Protein AF-0000000078099474 (afdb_homodimer)

Foldseek 3Di:
DPQQPFDKDKDKDADPVRPDIDMDIDTDHNDDPVCPVVVVVVRVVVRVVVVVVVCVVCCVPPVD/DPQLPFDKDKDKDADPVRPDIDMDIDGDHNDDPVCPVVVVVVRVVVRVVVVVVVCVVCCVPPVD

pLDDT: mean 80.24, std 18.62, range [32.78, 98.62]

Solvent-accessible surface area (backbone atoms only — not comparable to full-atom values): 7230 Å² total; per-residue (Å²): 129,78,75,69,66,67,47,71,49,74,40,79,44,68,43,95,80,62,46,32,39,34,37,39,37,34,53,31,58,86,61,60,78,84,53,48,62,61,48,51,51,38,44,49,52,17,41,51,49,20,47,55,47,44,50,61,51,41,54,68,72,51,66,123,130,78,74,71,66,67,46,72,47,75,39,79,44,69,42,96,80,61,46,33,38,33,39,38,37,33,54,31,59,89,62,61,78,84,52,46,64,60,46,51,51,39,43,52,52,16,41,50,50,20,47,55,46,45,51,60,51,42,53,68,71,53,65,126

Structure (mmCIF, N/CA/C/O backbone):
data_AF-0000000078099474-model_v1
#
loop_
_entity.id
_entity.type
_entity.pdbx_description
1 polymer 'Uncharacterized protein'
#
loop_
_atom_site.group_PDB
_atom_site.id
_atom_site.type_symbol
_atom_site.label_atom_id
_atom_site.label_alt_id
_atom_site.label_comp_id
_atom_site.label_asym_id
_atom_site.label_entity_id
_atom_site.label_seq_id
_atom_site.pdbx_PDB_ins_code
_atom_site.Cartn_x
_atom_site.Cartn_y
_atom_site.Cartn_z
_atom_site.occupancy
_atom_site.B_iso_or_equiv
_atom_site.auth_seq_id
_atom_site.auth_comp_id
_atom_site.auth_asym_id
_atom_site.auth_atom_id
_atom_site.pdbx_PDB_model_num
ATOM 1 N N . MET A 1 1 ? 14.164 29.609 13.133 1 34.56 1 MET A N 1
ATOM 2 C CA . MET A 1 1 ? 12.984 28.781 13.352 1 34.56 1 MET A CA 1
ATOM 3 C C . MET A 1 1 ? 13.016 27.547 12.461 1 34.56 1 MET A C 1
ATOM 5 O O . MET A 1 1 ? 13.297 27.641 11.266 1 34.56 1 MET A O 1
ATOM 9 N N . ALA A 1 2 ? 13.375 26.422 12.93 1 42.19 2 ALA A N 1
ATOM 10 C CA . ALA A 1 2 ? 13.727 25.203 12.203 1 42.19 2 ALA A CA 1
ATOM 11 C C . ALA A 1 2 ? 12.594 24.766 11.273 1 42.19 2 ALA A C 1
ATOM 13 O O . ALA A 1 2 ? 11.422 24.828 11.648 1 42.19 2 ALA A O 1
ATOM 14 N N . ALA A 1 3 ? 12.602 24.938 9.984 1 45.97 3 ALA A N 1
ATOM 15 C CA . ALA A 1 3 ? 11.578 24.562 9.008 1 45.97 3 ALA A CA 1
ATOM 16 C C . ALA A 1 3 ? 10.961 23.203 9.352 1 45.97 3 ALA A C 1
ATOM 18 O O . ALA A 1 3 ? 11.68 22.234 9.633 1 45.97 3 ALA A O 1
ATOM 19 N N . ALA A 1 4 ? 9.867 23.141 10.125 1 50 4 ALA A N 1
ATOM 20 C CA . ALA A 1 4 ? 9.188 21.938 10.609 1 50 4 ALA A CA 1
ATOM 21 C C . ALA A 1 4 ? 9.258 20.812 9.586 1 50 4 ALA A C 1
ATOM 23 O O . ALA A 1 4 ? 8.883 21 8.422 1 50 4 ALA A O 1
ATOM 24 N N . ALA A 1 5 ? 10.328 20.078 9.609 1 51.84 5 ALA A N 1
ATOM 25 C CA . ALA A 1 5 ? 10.727 19 8.719 1 51.84 5 ALA A CA 1
ATOM 26 C C . ALA A 1 5 ? 9.547 18.078 8.398 1 51.84 5 ALA A C 1
ATOM 28 O O . ALA A 1 5 ? 8.664 17.891 9.234 1 51.84 5 ALA A O 1
ATOM 29 N N . LYS A 1 6 ? 9.16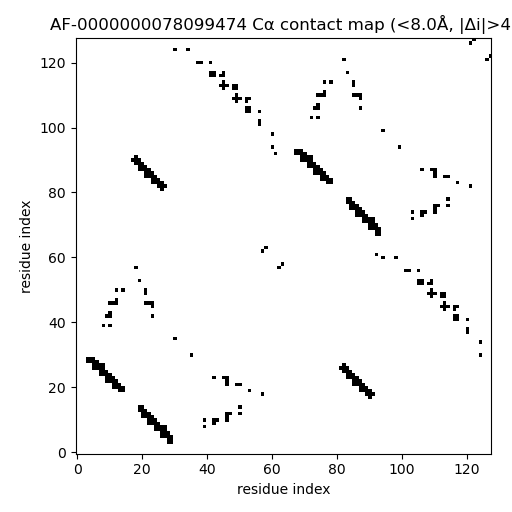4 18.094 7.129 1 61.06 6 LYS A N 1
ATOM 30 C CA . LYS A 1 6 ? 8.148 17.188 6.621 1 61.06 6 LYS A CA 1
ATOM 31 C C . LYS A 1 6 ? 8.383 15.766 7.125 1 61.06 6 LYS A C 1
ATOM 33 O O . LYS A 1 6 ? 9.484 15.227 6.988 1 61.06 6 LYS A O 1
ATOM 38 N N . GLN A 1 7 ? 7.633 15.398 8.188 1 70.75 7 GLN A N 1
ATOM 39 C CA . GLN A 1 7 ? 7.742 14.023 8.672 1 70.75 7 GLN A CA 1
ATOM 40 C C . GLN A 1 7 ? 6.934 13.07 7.801 1 70.75 7 GLN A C 1
ATOM 42 O O . GLN A 1 7 ? 5.824 13.398 7.371 1 70.75 7 GLN A O 1
ATOM 47 N N . VAL A 1 8 ? 7.656 12.062 7.27 1 78.44 8 VAL A N 1
ATOM 48 C CA . VAL A 1 8 ? 7.004 11.008 6.5 1 78.44 8 VAL A CA 1
ATOM 49 C C . VAL A 1 8 ? 6.641 9.852 7.426 1 78.44 8 VAL A C 1
ATOM 51 O O . VAL A 1 8 ? 7.473 9.391 8.211 1 78.44 8 VAL A O 1
ATOM 54 N N . GLN A 1 9 ? 5.309 9.609 7.559 1 87.06 9 GLN A N 1
ATOM 55 C CA . GLN A 1 9 ? 4.848 8.422 8.258 1 87.06 9 GLN A CA 1
ATOM 56 C C . GLN A 1 9 ? 4.648 7.258 7.293 1 87.06 9 GLN A C 1
ATOM 58 O O . GLN A 1 9 ? 4.168 7.449 6.172 1 87.06 9 GLN A O 1
ATOM 63 N N . GLN A 1 10 ? 5.125 6.074 7.738 1 92.69 10 GLN A N 1
ATOM 64 C CA . GLN A 1 10 ? 5.031 4.891 6.895 1 92.69 10 GLN A CA 1
ATOM 65 C C . GLN A 1 10 ? 4.344 3.742 7.625 1 92.69 10 GLN A C 1
ATOM 67 O O . GLN A 1 10 ? 4.52 3.576 8.836 1 92.69 10 GLN A O 1
ATOM 72 N N . GLN A 1 11 ? 3.574 2.992 6.898 1 96.44 11 GLN A N 1
ATOM 73 C CA . GLN A 1 11 ? 2.975 1.742 7.352 1 96.44 11 GLN A CA 1
ATOM 74 C C . GLN A 1 11 ? 3.277 0.604 6.379 1 96.44 11 GLN A C 1
ATOM 76 O O . GLN A 1 11 ? 3.125 0.758 5.168 1 96.44 11 GLN A O 1
ATOM 81 N N . LEU A 1 12 ? 3.754 -0.466 6.996 1 96.88 12 LEU A N 1
ATOM 82 C CA . LEU A 1 12 ? 4.094 -1.65 6.215 1 96.88 12 LEU A CA 1
ATOM 83 C C . LEU A 1 12 ? 3.275 -2.854 6.672 1 96.88 12 LEU A C 1
ATOM 85 O O . LEU A 1 12 ? 3.066 -3.049 7.871 1 96.88 12 LEU A O 1
ATOM 89 N N . LEU A 1 13 ? 2.768 -3.559 5.66 1 97.5 13 LEU A N 1
ATOM 90 C CA . LEU A 1 13 ? 2.096 -4.828 5.926 1 97.5 13 LEU A CA 1
ATOM 91 C C . LEU A 1 13 ? 2.646 -5.93 5.027 1 97.5 13 LEU A C 1
ATOM 93 O O . LEU A 1 13 ? 2.688 -5.781 3.805 1 97.5 13 LEU A O 1
ATOM 97 N N . GLU A 1 14 ? 3.041 -6.984 5.703 1 94.69 14 GLU A N 1
ATOM 98 C CA . GLU A 1 14 ? 3.553 -8.148 4.984 1 94.69 14 GLU A CA 1
ATOM 99 C C . GLU A 1 14 ? 2.637 -9.352 5.164 1 94.69 14 GLU A C 1
ATOM 101 O O . GLU A 1 14 ? 2.133 -9.602 6.262 1 94.69 14 GLU A O 1
ATOM 106 N N . ASP A 1 15 ? 2.471 -10.008 4.055 1 93.56 15 ASP A N 1
ATOM 107 C CA . ASP A 1 15 ? 1.701 -11.25 4.109 1 93.56 15 ASP A CA 1
ATOM 108 C C . ASP A 1 15 ? 2.404 -12.297 4.969 1 93.56 15 ASP A C 1
ATOM 110 O O . ASP A 1 15 ? 3.633 -12.406 4.938 1 93.56 15 ASP A O 1
ATOM 114 N N . GLU A 1 16 ? 1.604 -13.078 5.723 1 90.44 16 GLU A N 1
ATOM 115 C CA . GLU A 1 16 ? 2.152 -14.094 6.613 1 90.44 16 GLU A CA 1
ATOM 116 C C . GLU A 1 16 ? 2.973 -15.125 5.844 1 90.44 16 GLU A C 1
ATOM 118 O O . GLU A 1 16 ? 3.92 -15.703 6.379 1 90.44 16 GLU A O 1
ATOM 123 N N . ASN A 1 17 ? 2.686 -15.344 4.594 1 86.25 17 ASN A N 1
ATOM 124 C CA . ASN A 1 17 ? 3.387 -16.328 3.781 1 86.25 17 ASN A CA 1
ATOM 125 C C . ASN A 1 17 ? 4.367 -15.672 2.816 1 86.25 17 ASN A C 1
ATOM 127 O O . ASN A 1 17 ? 4.824 -16.312 1.862 1 86.25 17 ASN A O 1
ATOM 131 N N . ASP A 1 18 ? 4.473 -14.453 3.002 1 87.06 18 ASP A N 1
ATOM 132 C CA . ASP A 1 18 ? 5.453 -13.688 2.236 1 87.06 18 ASP A CA 1
ATOM 133 C C . ASP A 1 18 ? 5.082 -13.648 0.755 1 87.06 18 ASP A C 1
ATOM 135 O O . ASP A 1 18 ? 5.961 -13.672 -0.111 1 87.06 18 ASP A O 1
ATOM 139 N N . ARG A 1 19 ? 3.906 -13.68 0.488 1 88.19 19 ARG A N 1
ATOM 140 C CA . ARG A 1 19 ? 3.455 -13.648 -0.9 1 88.19 19 ARG A CA 1
ATOM 141 C C . ARG A 1 19 ? 3.369 -12.219 -1.415 1 88.19 19 ARG A C 1
ATOM 143 O O . ARG A 1 19 ? 3.41 -11.984 -2.625 1 88.19 19 ARG A O 1
ATOM 150 N N . PHE A 1 20 ? 3.137 -11.367 -0.501 1 91.94 20 PHE A N 1
ATOM 151 C CA . PHE A 1 20 ? 3.051 -9.977 -0.926 1 91.94 20 PHE A CA 1
ATOM 152 C C . PHE A 1 20 ? 3.424 -9.039 0.216 1 91.94 20 PHE A C 1
ATOM 154 O O . PHE A 1 20 ? 3.514 -9.461 1.37 1 91.94 20 PHE A O 1
ATOM 161 N N . PHE A 1 21 ? 3.688 -7.746 -0.131 1 95.06 21 PHE A N 1
ATOM 162 C CA . PHE A 1 21 ? 4.004 -6.645 0.77 1 95.06 21 PHE A CA 1
ATOM 163 C C . PHE A 1 21 ? 3.287 -5.371 0.339 1 95.06 21 PHE A C 1
ATOM 165 O O . PHE A 1 21 ? 3.217 -5.066 -0.853 1 95.06 21 PHE A O 1
ATOM 172 N N . VAL A 1 22 ? 2.697 -4.664 1.343 1 97.94 22 VAL A N 1
ATOM 173 C CA . VAL A 1 22 ? 2.045 -3.381 1.114 1 97.94 22 VAL A CA 1
ATOM 174 C C . VAL A 1 22 ? 2.742 -2.295 1.933 1 97.94 22 VAL A C 1
ATOM 176 O O . VAL A 1 22 ? 3 -2.479 3.125 1 97.94 22 VAL A O 1
ATOM 179 N N . ALA A 1 23 ? 3.076 -1.182 1.282 1 97.81 23 ALA A N 1
ATOM 180 C CA . ALA A 1 23 ? 3.654 -0.03 1.97 1 97.81 23 ALA A CA 1
ATOM 181 C C . ALA A 1 23 ? 2.873 1.243 1.658 1 97.81 23 ALA A C 1
ATOM 183 O O . ALA A 1 23 ? 2.537 1.505 0.5 1 97.81 23 ALA A O 1
ATOM 184 N N . VAL A 1 24 ? 2.6 1.994 2.668 1 97 24 VAL A N 1
ATOM 185 C CA . VAL A 1 24 ? 1.951 3.295 2.545 1 97 24 VAL A CA 1
ATOM 186 C C . VAL A 1 24 ? 2.818 4.367 3.201 1 97 24 VAL A C 1
ATOM 188 O O . VAL A 1 24 ? 3.312 4.18 4.316 1 97 24 VAL A O 1
ATOM 191 N N . HIS A 1 25 ? 2.949 5.453 2.484 1 93.06 25 HIS A N 1
ATOM 192 C CA . HIS A 1 25 ? 3.686 6.605 2.99 1 93.06 25 HIS A CA 1
ATOM 193 C C . HIS A 1 25 ? 2.834 7.871 2.939 1 93.06 25 HIS A C 1
ATOM 195 O O . HIS A 1 25 ? 2.178 8.141 1.932 1 93.06 25 HIS A O 1
ATOM 201 N N . VAL A 1 26 ? 2.852 8.547 4.023 1 89.94 26 VAL A N 1
ATOM 202 C CA . VAL A 1 26 ? 2.143 9.82 4.059 1 89.94 26 VAL A CA 1
ATOM 203 C C . VAL A 1 26 ? 3.096 10.93 4.5 1 89.94 26 VAL A C 1
ATOM 205 O O . VAL A 1 26 ? 3.795 10.789 5.508 1 89.94 26 VAL A O 1
ATOM 208 N N . GLY A 1 27 ? 3.201 12.039 3.584 1 79.56 27 GLY A N 1
ATOM 209 C CA . GLY A 1 27 ? 3.961 13.219 3.965 1 79.56 27 GLY A CA 1
ATOM 210 C C . GLY A 1 27 ? 3.201 14.141 4.902 1 79.56 27 GLY A C 1
ATOM 211 O O . GLY A 1 27 ? 2.037 14.461 4.656 1 79.56 27 GLY A O 1
ATOM 212 N N . ALA A 1 28 ? 3.658 14.195 6.129 1 65.19 28 ALA A N 1
ATOM 213 C CA . ALA A 1 28 ? 3.002 15.117 7.051 1 65.19 28 ALA A CA 1
ATOM 214 C C . ALA A 1 28 ? 3.611 16.516 6.961 1 65.19 28 ALA A C 1
ATOM 216 O O . ALA A 1 28 ? 4.836 16.656 6.945 1 65.19 28 ALA A O 1
ATOM 217 N N . GLY A 1 29 ? 2.863 17.344 6.25 1 61.56 29 GLY A N 1
ATOM 218 C CA . GLY A 1 29 ? 3.336 18.703 6.473 1 61.56 29 GLY A CA 1
ATOM 219 C C . GLY A 1 29 ? 3.518 19.031 7.941 1 61.56 29 GLY A C 1
ATOM 220 O O . GLY A 1 29 ? 3.658 18.141 8.773 1 61.56 29 GLY A O 1
ATOM 221 N N . TYR A 1 30 ? 3.385 20.438 8.305 1 55.69 30 TYR A N 1
ATOM 222 C CA . TYR A 1 30 ? 3.441 20.906 9.688 1 55.69 30 TYR A CA 1
ATOM 223 C C . TYR A 1 30 ? 2.338 20.281 10.523 1 55.69 30 TYR A C 1
ATOM 225 O O . TYR A 1 30 ? 1.308 20.906 10.781 1 55.69 30 TYR A O 1
ATOM 233 N N . HIS A 1 31 ? 2.135 18.969 10.172 1 56.16 31 HIS A N 1
ATOM 234 C CA . HIS A 1 31 ? 0.97 18.422 10.844 1 56.16 31 HIS A CA 1
ATOM 235 C C . HIS A 1 31 ? 1.166 18.406 12.359 1 56.16 31 HIS A C 1
ATOM 237 O O . HIS A 1 31 ? 2.295 18.266 12.836 1 56.16 31 HIS A O 1
ATOM 243 N N . ALA A 1 32 ? 0.175 18.953 13.055 1 58.31 32 ALA A N 1
ATOM 244 C CA . ALA A 1 32 ? 0.096 18.922 14.516 1 58.31 32 ALA A CA 1
ATOM 245 C C . ALA A 1 32 ? 0.142 17.5 15.047 1 58.31 32 ALA A C 1
ATOM 247 O O . ALA A 1 32 ? -0.279 16.562 14.359 1 58.31 32 ALA A O 1
ATOM 248 N N . PRO A 1 33 ? 0.831 17.25 16.047 1 63.22 33 PRO A N 1
ATOM 249 C CA . PRO A 1 33 ? 0.926 15.977 16.766 1 63.22 33 PRO A CA 1
ATOM 250 C C . PRO A 1 33 ? -0.438 15.336 17 1 63.22 33 PRO A C 1
ATOM 252 O O . PRO A 1 33 ? -0.542 14.109 17.094 1 63.22 33 PRO A O 1
ATOM 255 N N . SER A 1 34 ? -1.601 16.125 17.109 1 63.88 34 SER A N 1
ATOM 256 C CA . SER A 1 34 ? -2.91 15.617 17.5 1 63.88 34 SER A CA 1
ATOM 257 C C . SER A 1 34 ? -3.52 14.734 16.422 1 63.88 34 SER A C 1
ATOM 259 O O . SER A 1 34 ? -4.316 13.836 16.719 1 63.88 34 SER A O 1
ATOM 261 N N . ASN A 1 35 ? -3.041 14.828 15.125 1 74.38 35 ASN A N 1
ATOM 262 C CA . ASN A 1 35 ? -3.66 14.062 14.055 1 74.38 35 ASN A CA 1
ATOM 263 C C . ASN A 1 35 ? -2.814 12.844 13.672 1 74.38 35 ASN A C 1
ATOM 265 O O . ASN A 1 35 ? -3.193 12.078 12.789 1 74.38 35 ASN A O 1
ATOM 269 N N . GLU A 1 36 ? -1.897 12.719 14.461 1 80.94 36 GLU A N 1
ATOM 270 C CA . GLU A 1 36 ? -0.967 11.641 14.125 1 80.94 36 GLU A CA 1
ATOM 271 C C . GLU A 1 36 ? -1.606 10.273 14.352 1 80.94 36 GLU A C 1
ATOM 273 O O . GLU A 1 36 ? -1.454 9.375 13.523 1 80.94 36 GLU A O 1
ATOM 278 N N . LYS A 1 37 ? -2.357 10.195 15.461 1 83.62 37 LYS A N 1
ATOM 279 C CA . LYS A 1 37 ? -2.986 8.914 15.773 1 83.62 37 LYS A CA 1
ATOM 280 C C . LYS A 1 37 ? -4.031 8.547 14.727 1 83.62 37 LYS A C 1
ATOM 282 O O . LYS A 1 37 ? -4.098 7.395 14.289 1 83.62 37 LYS A O 1
ATOM 287 N N . ALA A 1 38 ? -4.84 9.531 14.375 1 85.88 38 ALA A N 1
ATOM 288 C CA . ALA A 1 38 ? -5.852 9.289 13.352 1 85.88 38 ALA A CA 1
ATOM 289 C C . ALA A 1 38 ? -5.211 8.906 12.023 1 85.88 38 ALA A C 1
ATOM 291 O O . ALA A 1 38 ? -5.715 8.031 11.312 1 85.88 38 ALA A O 1
ATOM 292 N N . LEU A 1 39 ? -4.168 9.484 11.727 1 87.12 39 LEU A N 1
ATOM 293 C CA . LEU A 1 39 ? -3.457 9.195 10.484 1 87.12 39 LEU A CA 1
ATOM 294 C C . LEU A 1 39 ? -2.879 7.781 10.508 1 87.12 39 LEU A C 1
ATOM 296 O O . LEU A 1 39 ? -3.002 7.039 9.523 1 87.12 39 LEU A O 1
ATOM 300 N N . ARG A 1 40 ? -2.305 7.422 11.586 1 90 40 ARG A N 1
ATOM 301 C CA . ARG A 1 40 ? -1.738 6.082 11.734 1 90 40 ARG A CA 1
ATOM 302 C C . ARG A 1 40 ? -2.814 5.012 11.57 1 90 40 ARG A C 1
ATOM 304 O O . ARG A 1 40 ? -2.584 3.984 10.938 1 90 40 ARG A O 1
ATOM 311 N N . SER A 1 41 ? -3.895 5.246 12.109 1 93.62 41 SER A N 1
ATOM 312 C CA . SER A 1 41 ? -5.012 4.32 12 1 93.62 41 SER A CA 1
ATOM 313 C C . SER A 1 41 ? -5.484 4.195 10.555 1 93.62 41 SER A C 1
ATOM 315 O O . SER A 1 41 ? -5.777 3.092 10.086 1 93.62 41 SER A O 1
ATOM 317 N N . ALA A 1 42 ? -5.543 5.324 9.938 1 94.5 42 ALA A N 1
ATOM 318 C CA . ALA A 1 42 ? -5.965 5.316 8.539 1 94.5 42 ALA A CA 1
ATOM 319 C C . ALA A 1 42 ? -4.965 4.566 7.672 1 94.5 42 ALA A C 1
ATOM 321 O O . ALA A 1 42 ? -5.355 3.822 6.766 1 94.5 42 ALA A O 1
ATOM 322 N N . MET A 1 43 ? -3.691 4.746 7.93 1 95.75 43 MET A N 1
ATOM 323 C CA . MET A 1 43 ? -2.656 4.062 7.16 1 95.75 43 MET A CA 1
ATOM 324 C C . MET A 1 43 ? -2.732 2.553 7.371 1 95.75 43 MET A C 1
ATOM 326 O O . MET A 1 43 ? -2.572 1.779 6.426 1 95.75 43 MET A O 1
ATOM 330 N N . LYS A 1 44 ? -2.98 2.133 8.57 1 97.5 44 LYS A N 1
ATOM 331 C CA . LYS A 1 44 ? -3.152 0.712 8.859 1 97.5 44 LYS A CA 1
ATOM 332 C C . LYS A 1 44 ? -4.355 0.142 8.117 1 97.5 44 LYS A C 1
ATOM 334 O O . LYS A 1 44 ? -4.27 -0.931 7.512 1 97.5 44 LYS A O 1
ATOM 339 N N . ARG A 1 45 ? -5.477 0.857 8.18 1 98.19 45 ARG A N 1
ATOM 340 C CA . ARG A 1 45 ? -6.672 0.429 7.457 1 98.19 45 ARG A CA 1
ATOM 341 C C . ARG A 1 45 ? -6.41 0.365 5.957 1 98.19 45 ARG A C 1
ATOM 343 O O . ARG A 1 45 ? -6.914 -0.524 5.27 1 98.19 45 ARG A O 1
ATOM 350 N N . ALA A 1 46 ? -5.691 1.316 5.457 1 98.44 46 ALA A N 1
ATOM 351 C CA . ALA A 1 46 ? -5.34 1.335 4.039 1 98.44 46 ALA A CA 1
ATOM 352 C C . ALA A 1 46 ? -4.547 0.088 3.654 1 98.44 46 ALA A C 1
ATOM 354 O O . ALA A 1 46 ? -4.852 -0.563 2.652 1 98.44 46 ALA A O 1
ATOM 355 N N . CYS A 1 47 ? -3.574 -0.235 4.445 1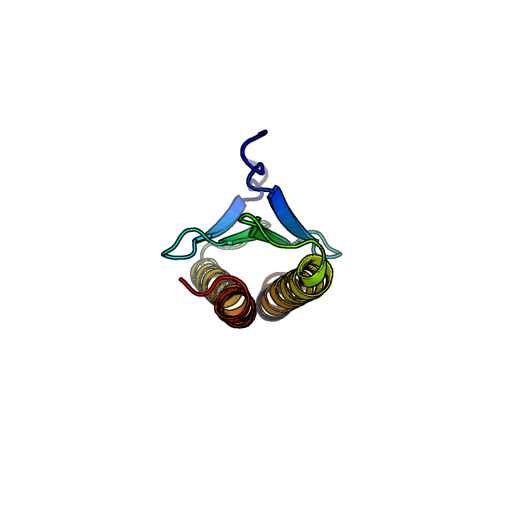 98.62 47 CYS A N 1
ATOM 356 C CA . CYS A 1 47 ? -2.795 -1.438 4.18 1 98.62 47 CYS A CA 1
ATOM 357 C C . CYS A 1 47 ? -3.672 -2.682 4.242 1 98.62 47 CYS A C 1
ATOM 359 O O . CYS A 1 47 ? -3.547 -3.58 3.408 1 98.62 47 CYS A O 1
ATOM 361 N N . LEU A 1 48 ? -4.527 -2.74 5.188 1 98.44 48 LEU A N 1
ATOM 362 C CA . LEU A 1 48 ? -5.398 -3.896 5.363 1 98.44 48 LEU A CA 1
ATOM 363 C C . LEU A 1 48 ? -6.348 -4.043 4.18 1 98.44 48 LEU A C 1
ATOM 365 O O . LEU A 1 48 ? -6.621 -5.16 3.732 1 98.44 48 LEU A O 1
ATOM 369 N N . ALA A 1 49 ? -6.828 -2.967 3.688 1 98.56 49 ALA A N 1
ATOM 370 C CA . ALA A 1 49 ? -7.711 -2.998 2.523 1 98.56 49 ALA A CA 1
ATOM 371 C C . ALA A 1 49 ? -6.977 -3.525 1.294 1 98.56 49 ALA A C 1
ATOM 373 O O . ALA A 1 49 ? -7.508 -4.355 0.555 1 98.56 49 ALA A O 1
ATOM 374 N N . ALA A 1 50 ? -5.828 -3.035 1.076 1 98.5 50 ALA A N 1
ATOM 375 C CA . ALA A 1 50 ? -5.023 -3.527 -0.039 1 98.5 50 ALA A CA 1
ATOM 376 C C . ALA A 1 50 ? -4.742 -5.02 0.105 1 98.5 50 ALA A C 1
ATOM 378 O O . ALA A 1 50 ? -4.898 -5.781 -0.852 1 98.5 50 ALA A O 1
ATOM 379 N N . ALA A 1 51 ? -4.398 -5.449 1.284 1 97.44 51 ALA A N 1
ATOM 380 C CA . ALA A 1 51 ? -4.074 -6.848 1.553 1 97.44 51 ALA A CA 1
ATOM 381 C C . ALA A 1 51 ? -5.273 -7.75 1.273 1 97.44 51 ALA A C 1
ATOM 383 O O . ALA A 1 51 ? -5.113 -8.867 0.767 1 97.44 51 ALA A O 1
ATOM 384 N N . SER A 1 52 ? -6.41 -7.316 1.647 1 97 52 SER A N 1
ATOM 385 C CA . SER A 1 52 ? -7.621 -8.102 1.442 1 97 52 SER A CA 1
ATOM 386 C C . SER A 1 52 ? -7.836 -8.414 -0.036 1 97 52 SER A C 1
ATOM 388 O O . SER A 1 52 ? -8.273 -9.508 -0.389 1 97 52 SER A O 1
ATOM 390 N N . ILE A 1 53 ? -7.57 -7.535 -0.921 1 96.19 53 ILE A N 1
ATOM 391 C CA . ILE A 1 53 ? -7.723 -7.719 -2.361 1 96.19 53 ILE A CA 1
ATOM 392 C C . ILE A 1 53 ? -6.676 -8.711 -2.867 1 96.19 53 ILE A C 1
ATOM 394 O O . ILE A 1 53 ? -6.984 -9.609 -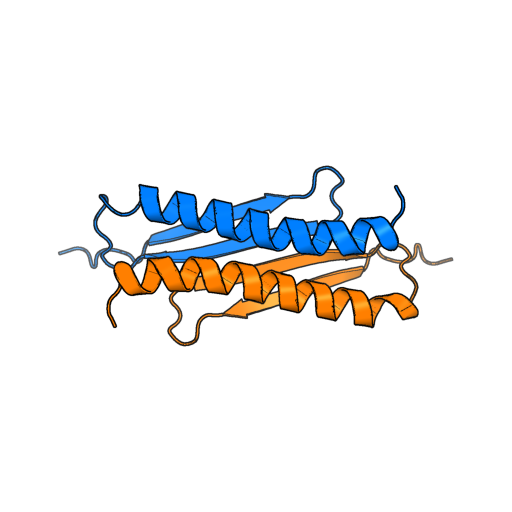3.652 1 96.19 53 ILE A O 1
ATOM 398 N N . LEU A 1 54 ? -5.445 -8.586 -2.406 1 93.75 54 LEU A N 1
ATOM 399 C CA . LEU A 1 54 ? -4.359 -9.461 -2.846 1 93.75 54 LEU A CA 1
ATOM 400 C C . LEU A 1 54 ? -4.582 -10.891 -2.359 1 93.75 54 LEU A C 1
ATOM 402 O O . LEU A 1 54 ? -4.238 -11.852 -3.055 1 93.75 54 LEU A O 1
ATOM 406 N N . ARG A 1 55 ? -5.172 -11.039 -1.158 1 93.06 55 ARG A N 1
ATOM 407 C CA . ARG A 1 55 ? -5.449 -12.359 -0.613 1 93.06 55 ARG A CA 1
ATOM 408 C C . ARG A 1 55 ? -6.488 -13.094 -1.455 1 93.06 55 ARG A C 1
ATOM 410 O O . ARG A 1 55 ? -6.449 -14.32 -1.573 1 93.06 55 ARG A O 1
ATOM 417 N N . GLN A 1 56 ? -7.324 -12.375 -2.031 1 90.56 56 GLN A N 1
ATOM 418 C CA . GLN A 1 56 ? -8.328 -12.977 -2.9 1 90.56 56 GLN A CA 1
ATOM 419 C C . GLN A 1 56 ? -7.695 -13.57 -4.156 1 90.56 56 GLN A C 1
ATOM 421 O O . GLN A 1 56 ? -8.094 -14.641 -4.609 1 90.56 56 GLN A O 1
ATOM 426 N N . VAL A 1 57 ? -6.746 -12.898 -4.695 1 84.94 57 VAL A N 1
ATOM 427 C CA . VAL A 1 57 ? -6.129 -13.352 -5.938 1 84.94 57 VAL A CA 1
ATOM 428 C C . VAL A 1 57 ? -5.023 -14.367 -5.625 1 84.94 57 VAL A C 1
ATOM 430 O O . VAL A 1 57 ? -4.805 -15.305 -6.391 1 84.94 57 VA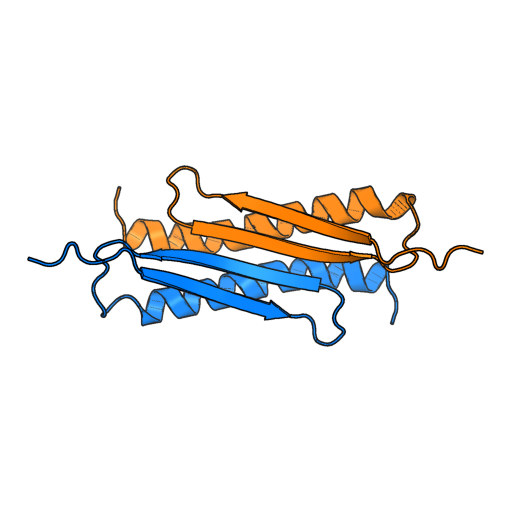L A O 1
ATOM 433 N N . SER A 1 58 ? -4.266 -14.109 -4.629 1 74.31 58 SER A N 1
ATOM 434 C CA . SER A 1 58 ? -3.189 -15.016 -4.242 1 74.31 58 SER A CA 1
ATOM 435 C C . SER A 1 58 ? -3.73 -16.406 -3.904 1 74.31 58 SER A C 1
ATOM 437 O O . SER A 1 58 ? -3.086 -17.406 -4.191 1 74.31 58 SER A O 1
ATOM 439 N N . LEU A 1 59 ? -4.746 -16.516 -3.213 1 66.19 59 LEU A N 1
ATOM 440 C CA . LEU A 1 59 ? -5.367 -17.797 -2.869 1 66.19 59 LEU A CA 1
ATOM 441 C C . LEU A 1 59 ? -5.727 -18.578 -4.125 1 66.19 59 LEU A C 1
ATOM 443 O O . LEU A 1 59 ? -5.629 -19.812 -4.145 1 66.19 59 LEU A O 1
ATOM 447 N N . ASP A 1 60 ? -6.059 -17.922 -5.062 1 62.22 60 ASP A N 1
ATOM 448 C CA . ASP A 1 60 ? -6.426 -18.594 -6.309 1 62.22 60 ASP A CA 1
ATOM 449 C C . ASP A 1 60 ? -5.184 -19.016 -7.09 1 62.22 60 ASP A C 1
ATOM 451 O O . ASP A 1 60 ? -5.184 -20.062 -7.746 1 62.22 60 ASP A O 1
ATOM 455 N N . GLN A 1 61 ? -4.297 -18.25 -7.082 1 58 61 GLN A N 1
ATOM 456 C CA . GLN A 1 61 ? -3.18 -18.484 -7.988 1 58 61 GLN A CA 1
ATOM 457 C C . GLN A 1 61 ? -2.068 -19.266 -7.301 1 58 61 GLN A C 1
ATOM 459 O O . GLN A 1 61 ? -1.331 -20.016 -7.949 1 58 61 GLN A O 1
ATOM 464 N N . PHE A 1 62 ? -1.875 -18.938 -6.047 1 52.75 62 PHE A N 1
ATOM 465 C CA . PHE A 1 62 ? -0.849 -19.719 -5.355 1 52.75 62 PHE A CA 1
ATOM 466 C C . PHE A 1 62 ? -1.448 -20.484 -4.184 1 52.75 62 PHE A C 1
ATOM 468 O O . PHE A 1 62 ? -1.488 -19.984 -3.059 1 52.75 62 PHE A O 1
ATOM 475 N N . PRO A 1 63 ? -2.248 -21.578 -4.664 1 48.28 63 PRO A N 1
ATOM 476 C CA . PRO A 1 63 ? -2.674 -22.438 -3.545 1 48.28 63 PRO A CA 1
ATOM 477 C C . PRO A 1 63 ? -1.515 -22.844 -2.641 1 48.28 63 PRO A C 1
ATOM 479 O O . PRO A 1 63 ? -0.433 -23.172 -3.133 1 48.28 63 PRO A O 1
ATOM 482 N N . PHE A 1 64 ? -1.379 -22.281 -1.493 1 36.97 64 PHE A N 1
ATOM 483 C CA . PHE A 1 64 ? -0.408 -22.844 -0.559 1 36.97 64 PHE A CA 1
ATOM 484 C C . PHE A 1 64 ? -0.551 -24.359 -0.469 1 36.97 64 PHE A C 1
ATOM 486 O O . PHE A 1 64 ? -1.642 -24.891 -0.673 1 36.97 64 PHE A O 1
ATOM 493 N N . MET B 1 1 ? 18.797 -25.953 -15.758 1 32.78 1 MET B N 1
ATOM 494 C CA . MET B 1 1 ? 17.438 -25.453 -15.766 1 32.78 1 MET B CA 1
ATOM 495 C C . MET B 1 1 ? 17.297 -24.25 -14.836 1 32.78 1 MET B C 1
ATOM 497 O O . MET B 1 1 ? 17.703 -24.312 -13.672 1 32.78 1 MET B O 1
ATOM 501 N N . ALA B 1 2 ? 17.375 -23.078 -15.281 1 41.03 2 ALA B N 1
ATOM 502 C CA . ALA B 1 2 ? 17.547 -21.812 -14.555 1 41.03 2 ALA B CA 1
ATOM 503 C C . ALA B 1 2 ? 16.453 -21.625 -13.516 1 41.03 2 ALA B C 1
ATOM 505 O O . ALA B 1 2 ? 15.281 -21.922 -13.789 1 41.03 2 ALA B O 1
ATOM 506 N N . ALA B 1 3 ? 16.641 -21.844 -12.242 1 44.84 3 ALA B N 1
ATOM 507 C CA . ALA B 1 3 ? 15.672 -21.719 -11.148 1 44.84 3 ALA B CA 1
ATOM 508 C C . ALA B 1 3 ? 14.719 -20.562 -11.406 1 44.84 3 ALA B C 1
ATOM 510 O O . ALA B 1 3 ? 15.148 -19.453 -11.773 1 44.84 3 ALA B O 1
ATOM 511 N N . ALA B 1 4 ? 13.539 -20.734 -12.031 1 49.47 4 ALA B N 1
ATOM 512 C CA . ALA B 1 4 ? 12.539 -19.75 -12.414 1 49.47 4 ALA B CA 1
ATOM 513 C C . ALA B 1 4 ? 12.477 -18.609 -11.391 1 49.47 4 ALA B C 1
ATOM 515 O O . ALA B 1 4 ? 12.305 -18.859 -10.195 1 49.47 4 ALA B O 1
ATOM 516 N N . ALA B 1 5 ? 13.344 -17.641 -11.547 1 51.78 5 ALA B N 1
ATOM 517 C CA . ALA B 1 5 ? 13.602 -16.484 -10.695 1 51.78 5 ALA B CA 1
ATOM 518 C C . ALA B 1 5 ? 12.297 -15.852 -10.227 1 51.78 5 ALA B C 1
ATOM 520 O O . ALA B 1 5 ? 11.305 -15.852 -10.953 1 51.78 5 ALA B O 1
ATOM 521 N N . LYS B 1 6 ? 12.062 -15.969 -8.922 1 60.97 6 LYS B N 1
ATOM 522 C CA . LYS B 1 6 ? 10.938 -15.297 -8.281 1 60.97 6 LYS B CA 1
ATOM 523 C C . LYS B 1 6 ? 10.805 -13.859 -8.781 1 60.97 6 LYS B C 1
ATOM 525 O O . LYS B 1 6 ? 11.773 -13.094 -8.75 1 60.97 6 LYS B O 1
ATOM 530 N N . GLN B 1 7 ? 9.883 -13.688 -9.789 1 70.69 7 GLN B N 1
ATOM 531 C CA . GLN B 1 7 ? 9.648 -12.32 -10.258 1 70.69 7 GLN B CA 1
ATOM 532 C C . GLN B 1 7 ? 8.75 -11.555 -9.289 1 70.69 7 GLN B C 1
ATOM 534 O O . GLN B 1 7 ? 7.781 -12.109 -8.766 1 70.69 7 GLN B O 1
ATOM 539 N N . VAL B 1 8 ? 9.312 -10.422 -8.805 1 78.06 8 VAL B N 1
ATOM 540 C CA . VAL B 1 8 ? 8.531 -9.523 -7.961 1 78.06 8 VAL B CA 1
ATOM 541 C C . VAL B 1 8 ? 7.824 -8.484 -8.828 1 78.06 8 VAL B C 1
ATOM 543 O O . VAL B 1 8 ? 8.445 -7.863 -9.695 1 78.06 8 VAL B O 1
ATOM 546 N N . GLN B 1 9 ? 6.465 -8.547 -8.836 1 87.19 9 GLN B N 1
ATOM 547 C CA . GLN B 1 9 ? 5.68 -7.492 -9.477 1 87.19 9 GLN B CA 1
ATOM 548 C C . GLN B 1 9 ? 5.324 -6.391 -8.477 1 87.19 9 GLN B C 1
ATOM 550 O O . GLN B 1 9 ? 5.023 -6.672 -7.316 1 87.19 9 GLN B O 1
ATOM 555 N N . GLN B 1 10 ? 5.477 -5.141 -8.969 1 92.75 10 GLN B N 1
ATOM 556 C CA . GLN B 1 10 ? 5.219 -3.996 -8.102 1 92.75 10 GLN B CA 1
ATOM 557 C C . GLN B 1 10 ? 4.223 -3.033 -8.75 1 92.75 10 GLN B C 1
ATOM 559 O O . GLN B 1 10 ? 4.238 -2.842 -9.969 1 92.75 10 GLN B O 1
ATOM 564 N N . GLN B 1 11 ? 3.396 -2.463 -7.93 1 96.44 11 GLN B N 1
ATOM 565 C CA . GLN B 1 11 ? 2.498 -1.376 -8.305 1 96.44 11 GLN B CA 1
ATOM 566 C C . GLN B 1 11 ? 2.645 -0.189 -7.359 1 96.44 11 GLN B C 1
ATOM 568 O O . GLN B 1 11 ? 2.67 -0.361 -6.137 1 96.44 11 GLN B O 1
ATOM 573 N N . LEU B 1 12 ? 2.805 0.943 -8 1 96.88 12 LEU B N 1
ATOM 574 C CA . LEU B 1 12 ? 2.951 2.182 -7.25 1 96.88 12 LEU B CA 1
ATOM 575 C C . LEU B 1 12 ? 1.847 3.172 -7.605 1 96.88 12 LEU B C 1
ATOM 577 O O . LEU B 1 12 ? 1.48 3.303 -8.773 1 96.88 12 LEU B O 1
ATOM 581 N N . LEU B 1 13 ? 1.304 3.762 -6.547 1 97.5 13 LEU B N 1
ATOM 582 C CA . LEU B 1 13 ? 0.343 4.848 -6.727 1 97.5 13 LEU B CA 1
ATOM 583 C C . LEU B 1 13 ? 0.728 6.055 -5.879 1 97.5 13 LEU B C 1
ATOM 585 O O . LEU B 1 13 ? 0.931 5.934 -4.672 1 97.5 13 LEU B O 1
ATOM 589 N N . GLU B 1 14 ? 0.801 7.168 -6.574 1 94.69 14 GLU B N 1
ATOM 590 C CA . GLU B 1 14 ? 1.118 8.422 -5.898 1 94.69 14 GLU B CA 1
ATOM 591 C C . GLU B 1 14 ? -0.055 9.398 -5.965 1 94.69 14 GLU B C 1
ATOM 593 O O . GLU B 1 14 ? -0.716 9.516 -7 1 94.69 14 GLU B O 1
ATOM 598 N N . ASP B 1 15 ? -0.227 10.008 -4.836 1 93.5 15 ASP B N 1
ATOM 599 C CA . ASP B 1 15 ? -1.247 11.055 -4.793 1 93.5 15 ASP B CA 1
ATOM 600 C C . ASP B 1 15 ? -0.879 12.219 -5.707 1 93.5 15 ASP B C 1
ATOM 602 O O . ASP B 1 15 ? 0.29 12.602 -5.797 1 93.5 15 ASP B O 1
ATOM 606 N N . GLU B 1 16 ? -1.898 12.805 -6.363 1 90.38 16 GLU B N 1
ATOM 607 C CA . GLU B 1 16 ? -1.679 13.906 -7.293 1 90.38 16 GLU B CA 1
ATOM 608 C C . GLU B 1 16 ? -1.028 15.094 -6.598 1 90.38 16 GLU B C 1
ATOM 610 O O . GLU B 1 16 ? -0.283 15.852 -7.219 1 90.38 16 GLU B O 1
ATOM 615 N N . ASN B 1 17 ? -1.225 15.266 -5.316 1 86 17 ASN B N 1
ATOM 616 C CA . ASN B 1 17 ? -0.676 16.391 -4.57 1 86 17 ASN B CA 1
ATOM 617 C C . ASN B 1 17 ? 0.518 15.969 -3.715 1 86 17 ASN B C 1
ATOM 619 O O . ASN B 1 17 ?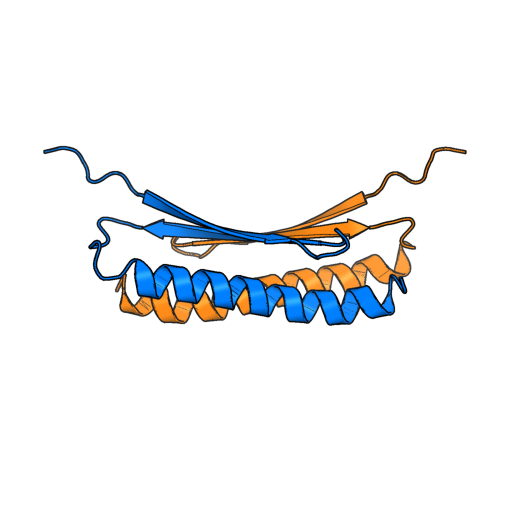 0.92 16.703 -2.803 1 86 17 ASN B O 1
ATOM 623 N N . ASP B 1 18 ? 0.869 14.812 -3.92 1 87 18 ASP B N 1
ATOM 624 C CA . ASP B 1 18 ? 2.064 14.289 -3.268 1 87 18 ASP B CA 1
ATOM 625 C C . ASP B 1 18 ? 1.864 14.18 -1.758 1 87 18 ASP B C 1
ATOM 627 O O . ASP B 1 18 ? 2.801 14.391 -0.985 1 87 18 ASP B O 1
ATOM 631 N N . ARG B 1 19 ? 0.734 13.945 -1.372 1 88.12 19 ARG B N 1
ATOM 632 C CA . ARG B 1 19 ? 0.446 13.828 0.054 1 88.12 19 ARG B CA 1
ATOM 633 C C . ARG B 1 19 ? 0.729 12.414 0.554 1 88.12 19 ARG B C 1
ATOM 635 O O . ARG B 1 19 ? 0.948 12.203 1.748 1 88.12 19 ARG B O 1
ATOM 642 N N . PHE B 1 20 ? 0.591 11.523 -0.34 1 91.94 20 PHE B N 1
ATOM 643 C CA . PHE B 1 20 ? 0.857 10.148 0.072 1 91.94 20 PHE B CA 1
ATOM 644 C C . PHE B 1 20 ? 1.307 9.305 -1.115 1 91.94 20 PHE B C 1
ATOM 646 O O . PHE B 1 20 ? 1.176 9.727 -2.268 1 91.94 20 PHE B O 1
ATOM 653 N N . PHE B 1 21 ? 1.888 8.117 -0.816 1 95.06 21 PHE B N 1
ATOM 654 C CA . PHE B 1 21 ? 2.344 7.105 -1.759 1 95.06 21 PHE B CA 1
ATOM 655 C C . PHE B 1 21 ? 1.977 5.711 -1.271 1 95.06 21 PHE B C 1
ATOM 657 O O . PHE B 1 21 ? 2.1 5.41 -0.082 1 95.06 21 P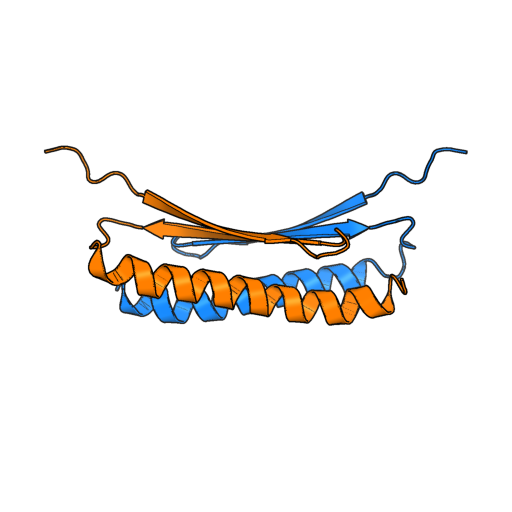HE B O 1
ATOM 664 N N . VAL B 1 22 ? 1.45 4.883 -2.225 1 97.94 22 VAL B N 1
ATOM 665 C CA . VAL B 1 22 ? 1.123 3.49 -1.943 1 97.94 22 VAL B CA 1
ATOM 666 C C . VAL B 1 22 ? 1.952 2.574 -2.842 1 97.94 22 VAL B C 1
ATOM 668 O O . VAL B 1 22 ? 2.041 2.795 -4.051 1 97.94 22 VAL B O 1
ATOM 671 N N . ALA B 1 23 ? 2.586 1.563 -2.234 1 97.81 23 ALA B N 1
ATOM 672 C CA . ALA B 1 23 ? 3.328 0.558 -2.99 1 97.81 23 ALA B CA 1
ATOM 673 C C . ALA B 1 23 ? 2.881 -0.852 -2.613 1 97.81 23 ALA B C 1
ATOM 675 O O . ALA B 1 23 ? 2.73 -1.167 -1.431 1 97.81 23 ALA B O 1
ATOM 676 N N . VAL B 1 24 ? 2.674 -1.661 -3.607 1 97 24 VAL B N 1
ATOM 677 C CA . VAL B 1 24 ? 2.344 -3.072 -3.438 1 97 24 VAL B CA 1
ATOM 678 C C . VAL B 1 24 ? 3.352 -3.936 -4.191 1 97 24 VAL B C 1
ATOM 680 O O . VAL B 1 24 ? 3.672 -3.658 -5.348 1 97 24 VAL B O 1
ATOM 683 N N . HIS B 1 25 ? 3.793 -4.949 -3.488 1 93.06 25 HIS B N 1
ATOM 684 C CA . HIS B 1 25 ? 4.711 -5.918 -4.078 1 93.06 25 HIS B CA 1
ATOM 685 C C . HIS B 1 25 ? 4.172 -7.34 -3.951 1 93.06 25 HIS B C 1
ATOM 687 O O . HIS B 1 25 ? 3.713 -7.738 -2.879 1 93.06 25 HIS B O 1
ATOM 693 N N . VAL B 1 26 ? 4.211 -8.008 -5.043 1 89.94 26 VAL B N 1
ATOM 694 C CA . VAL B 1 26 ? 3.801 -9.414 -5.016 1 89.94 26 VAL B CA 1
ATOM 695 C C . VAL B 1 26 ? 4.918 -10.289 -5.574 1 89.94 26 VAL B C 1
ATOM 697 O O . VAL B 1 26 ? 5.457 -10.008 -6.645 1 89.94 26 VAL B O 1
ATOM 700 N N . GLY B 1 27 ? 5.355 -11.336 -4.68 1 79.62 27 GLY B N 1
ATOM 701 C CA . GLY B 1 27 ? 6.305 -12.328 -5.156 1 79.62 27 GLY B CA 1
ATOM 702 C C . GLY B 1 27 ? 5.664 -13.391 -6.027 1 79.62 27 GLY B C 1
ATOM 703 O O . GLY B 1 27 ? 4.633 -13.961 -5.668 1 79.62 27 GLY B O 1
ATOM 704 N N . ALA B 1 28 ? 6.012 -13.344 -7.293 1 65.44 28 ALA B N 1
ATOM 705 C CA . ALA B 1 28 ? 5.465 -14.383 -8.164 1 65.44 28 ALA B CA 1
ATOM 706 C C . ALA B 1 28 ? 6.344 -15.625 -8.148 1 65.44 28 ALA B C 1
ATOM 708 O O . ALA B 1 28 ? 7.57 -15.531 -8.25 1 65.44 28 ALA B O 1
ATOM 709 N N . GLY B 1 29 ? 5.84 -16.594 -7.383 1 61.69 29 GLY B N 1
ATOM 710 C CA . GLY B 1 29 ? 6.543 -17.828 -7.664 1 61.69 29 GLY B CA 1
ATOM 711 C C . GLY B 1 29 ? 6.629 -18.141 -9.148 1 61.69 29 GLY B C 1
ATOM 712 O O . GLY B 1 29 ? 6.523 -17.25 -9.984 1 61.69 29 GLY B O 1
ATOM 713 N N . TYR B 1 30 ? 6.738 -19.531 -9.5 1 55.97 30 TYR B N 1
ATOM 714 C CA . TYR B 1 30 ? 6.746 -20.016 -10.875 1 55.97 30 TYR B CA 1
ATOM 715 C C . TYR B 1 30 ? 5.453 -19.641 -11.586 1 55.97 30 TYR B C 1
ATOM 717 O O . TYR B 1 30 ? 4.551 -20.484 -11.719 1 55.97 30 TYR B O 1
ATOM 725 N N . HIS B 1 31 ? 5.027 -18.391 -11.219 1 56.47 31 HIS B N 1
ATOM 726 C CA . HIS B 1 31 ? 3.707 -18.109 -11.766 1 56.47 31 HIS B CA 1
ATOM 727 C C . HIS B 1 31 ? 3.742 -18.062 -13.289 1 56.47 31 HIS B C 1
ATOM 729 O O . HIS B 1 31 ? 4.77 -17.719 -13.883 1 56.47 31 HIS B O 1
ATOM 735 N N . ALA B 1 32 ? 2.82 -18.812 -13.891 1 58.69 32 ALA B N 1
ATOM 736 C CA . ALA B 1 32 ? 2.598 -18.828 -15.336 1 58.69 32 ALA B CA 1
ATOM 737 C C . ALA B 1 32 ? 2.285 -17.422 -15.852 1 58.69 32 ALA B C 1
ATOM 739 O O . ALA B 1 32 ? 1.752 -16.578 -15.125 1 58.69 32 ALA B O 1
ATOM 740 N N . PRO B 1 33 ? 2.793 -17.062 -16.938 1 63.56 33 PRO B N 1
ATOM 741 C CA . PRO B 1 33 ? 2.533 -15.797 -17.641 1 63.56 33 PRO B CA 1
ATOM 742 C C . PRO B 1 33 ? 1.046 -15.461 -17.703 1 63.56 33 PRO B C 1
ATOM 744 O O . PRO B 1 33 ? 0.678 -14.281 -17.766 1 63.56 33 PRO B O 1
ATOM 747 N N . SER B 1 34 ? 0.084 -16.484 -17.703 1 63.94 34 SER B N 1
ATOM 748 C CA . SER B 1 34 ? -1.343 -16.266 -17.938 1 63.94 34 SER B CA 1
ATOM 749 C C . SER B 1 34 ? -1.983 -15.547 -16.75 1 63.94 34 SER B C 1
ATOM 751 O O . SER B 1 34 ? -2.986 -14.852 -16.906 1 63.94 34 SER B O 1
ATOM 753 N N . ASN B 1 35 ? -1.331 -15.523 -15.531 1 74.56 35 ASN B N 1
ATOM 754 C CA . ASN B 1 35 ? -1.949 -14.922 -14.359 1 74.56 35 ASN B CA 1
ATOM 755 C C . ASN B 1 35 ? -1.352 -13.547 -14.055 1 74.56 35 ASN B C 1
ATOM 757 O O . ASN B 1 35 ? -1.797 -12.859 -13.133 1 74.56 35 ASN B O 1
ATOM 761 N N . GLU B 1 36 ? -0.562 -13.25 -14.953 1 80.81 36 GLU B N 1
ATOM 762 C CA . GLU B 1 36 ? 0.14 -11.992 -14.719 1 80.81 36 GLU B CA 1
ATOM 763 C C . GLU B 1 36 ? -0.803 -10.797 -14.852 1 80.81 36 GLU B C 1
ATOM 765 O O . GLU B 1 36 ? -0.767 -9.875 -14.039 1 80.81 36 GLU B O 1
ATOM 770 N N . LYS B 1 37 ? -1.666 -10.898 -15.891 1 83.56 37 LYS B N 1
ATOM 771 C CA . LYS B 1 37 ? -2.59 -9.789 -16.125 1 83.56 37 LYS B CA 1
ATOM 772 C C . LYS B 1 37 ? -3.576 -9.648 -14.969 1 83.56 37 LYS B C 1
ATOM 774 O O . LYS B 1 37 ? -3.85 -8.539 -14.508 1 83.56 37 LYS B O 1
ATOM 779 N N . ALA B 1 38 ? -4.098 -10.781 -14.539 1 86 38 ALA B N 1
ATOM 780 C CA . ALA B 1 38 ? -5.027 -10.766 -13.414 1 86 38 ALA B CA 1
ATOM 781 C C . ALA B 1 38 ? -4.355 -10.227 -12.156 1 86 38 ALA B C 1
ATOM 783 O O . ALA B 1 38 ? -4.965 -9.484 -11.391 1 86 38 ALA B O 1
ATOM 784 N N . LEU B 1 39 ? -3.182 -10.562 -11.977 1 87.12 39 LEU B N 1
ATOM 785 C CA . LEU B 1 39 ? -2.428 -10.109 -10.812 1 87.12 39 LEU B CA 1
ATOM 786 C C . LEU B 1 39 ? -2.18 -8.602 -10.883 1 87.12 39 LEU B C 1
ATOM 788 O O . LEU B 1 39 ? -2.357 -7.898 -9.891 1 87.12 39 LEU B O 1
ATOM 792 N N . ARG B 1 40 ? -1.825 -8.141 -12.016 1 90.19 40 ARG B N 1
ATOM 793 C CA . ARG B 1 40 ? -1.589 -6.711 -12.203 1 90.19 40 ARG B CA 1
ATOM 794 C C . ARG B 1 40 ? -2.852 -5.902 -11.922 1 90.19 40 ARG B C 1
ATOM 796 O O . ARG B 1 40 ? -2.789 -4.84 -11.297 1 90.19 40 ARG B O 1
ATOM 803 N N . SER B 1 41 ? -3.898 -6.375 -12.344 1 93.62 41 SER B N 1
ATOM 804 C CA . SER B 1 41 ? -5.176 -5.715 -12.109 1 93.62 41 SER B CA 1
ATOM 805 C C . SER B 1 41 ? -5.512 -5.68 -10.617 1 93.62 41 SER B C 1
ATOM 807 O O . SER B 1 41 ? -5.988 -4.664 -10.109 1 93.62 41 SER B O 1
ATOM 809 N N . ALA B 1 42 ?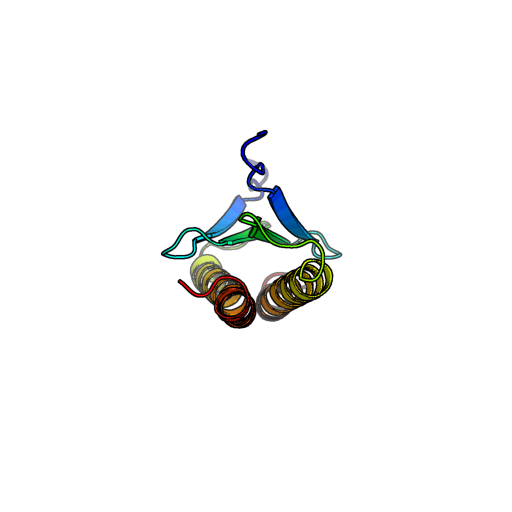 -5.246 -6.797 -10.016 1 94.56 42 ALA B N 1
ATOM 810 C CA . ALA B 1 42 ? -5.512 -6.867 -8.586 1 94.56 42 ALA B CA 1
ATOM 811 C C . ALA B 1 42 ? -4.613 -5.902 -7.812 1 94.56 42 ALA B C 1
ATOM 813 O O . ALA B 1 42 ? -5.062 -5.254 -6.859 1 94.56 42 ALA B O 1
ATOM 814 N N . MET B 1 43 ? -3.373 -5.793 -8.211 1 95.75 43 MET B N 1
ATOM 815 C CA . MET B 1 43 ? -2.441 -4.887 -7.543 1 95.75 43 MET B CA 1
ATOM 816 C C . MET B 1 43 ? -2.867 -3.436 -7.727 1 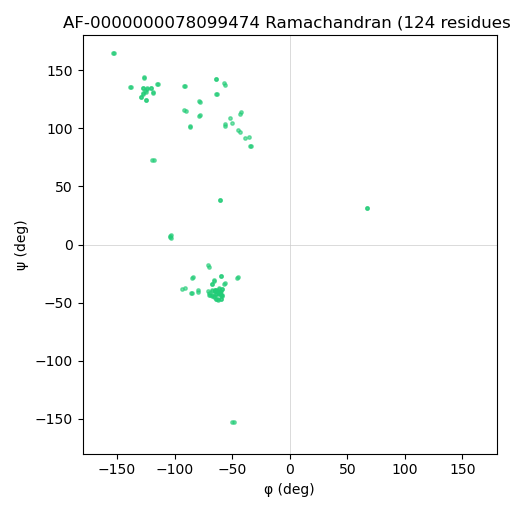95.75 43 MET B C 1
ATOM 818 O O . MET B 1 43 ? -2.785 -2.635 -6.793 1 95.75 43 MET B O 1
ATOM 822 N N . LYS B 1 44 ? -3.326 -3.092 -8.883 1 97.5 44 LYS B N 1
ATOM 823 C CA . LYS B 1 44 ? -3.834 -1.745 -9.133 1 97.5 44 LYS B CA 1
ATOM 824 C C . LYS B 1 44 ? -5.051 -1.445 -8.258 1 97.5 44 LYS B C 1
ATOM 826 O O . LYS B 1 44 ? -5.137 -0.374 -7.66 1 97.5 44 LYS B O 1
ATOM 831 N N . ARG B 1 45 ? -5.984 -2.385 -8.227 1 98.19 45 ARG B N 1
ATOM 832 C CA . ARG B 1 45 ? -7.16 -2.221 -7.375 1 98.19 45 ARG B CA 1
ATOM 833 C C . ARG B 1 45 ? -6.766 -2.088 -5.91 1 98.19 45 ARG B C 1
ATOM 835 O O . ARG B 1 45 ? -7.383 -1.323 -5.164 1 98.19 45 ARG B O 1
ATOM 842 N N . ALA B 1 46 ? -5.809 -2.861 -5.5 1 98.44 46 ALA B N 1
ATOM 843 C CA . ALA B 1 46 ? -5.316 -2.787 -4.129 1 98.44 46 ALA B CA 1
ATOM 844 C C . ALA B 1 46 ? -4.781 -1.394 -3.811 1 98.44 46 ALA B C 1
ATOM 846 O O . ALA B 1 46 ? -5.117 -0.813 -2.775 1 98.44 46 ALA B O 1
ATOM 847 N N . CYS B 1 47 ? -3.994 -0.87 -4.695 1 98.62 47 CYS B N 1
ATOM 848 C CA . CYS B 1 47 ? -3.475 0.478 -4.496 1 98.62 47 CYS B CA 1
ATOM 849 C C . CYS B 1 47 ? -4.605 1.499 -4.457 1 98.62 47 CYS B C 1
ATOM 851 O O . CYS B 1 47 ? -4.594 2.412 -3.631 1 98.62 47 CYS B O 1
ATOM 853 N N . LEU B 1 48 ? -5.539 1.363 -5.309 1 98.44 48 LEU B N 1
ATOM 854 C CA . LEU B 1 48 ? -6.656 2.297 -5.375 1 98.44 48 LEU B CA 1
ATOM 855 C C . LEU B 1 48 ? -7.488 2.244 -4.098 1 98.44 48 LEU B C 1
ATOM 857 O O . LEU B 1 48 ? -7.953 3.279 -3.613 1 98.44 48 LEU B O 1
ATOM 861 N N . ALA B 1 49 ? -7.668 1.091 -3.576 1 98.56 49 ALA B N 1
ATOM 862 C CA . ALA B 1 49 ? -8.406 0.942 -2.326 1 98.56 49 ALA B CA 1
ATOM 863 C C . ALA B 1 49 ? -7.684 1.632 -1.174 1 98.56 49 ALA B C 1
ATOM 865 O O . ALA B 1 49 ? -8.305 2.336 -0.375 1 98.56 49 ALA B O 1
ATOM 866 N N . ALA B 1 50 ? -6.445 1.417 -1.077 1 98.5 50 ALA B N 1
ATOM 867 C CA . ALA B 1 50 ? -5.656 2.086 -0.045 1 98.5 50 ALA B CA 1
ATOM 868 C C . ALA B 1 50 ? -5.723 3.604 -0.202 1 98.5 50 ALA B C 1
ATOM 870 O O . ALA B 1 50 ? -5.941 4.324 0.774 1 98.5 50 ALA B O 1
ATOM 871 N N . ALA B 1 51 ? -5.605 4.078 -1.402 1 97.44 51 ALA B N 1
ATOM 872 C CA . ALA B 1 51 ? -5.629 5.512 -1.689 1 97.44 51 ALA B CA 1
ATOM 873 C C . ALA B 1 51 ? -6.961 6.133 -1.276 1 97.44 51 ALA B C 1
ATOM 875 O O . ALA B 1 51 ? -7 7.258 -0.777 1 97.44 51 ALA B O 1
ATOM 876 N N . SER B 1 52 ? -8.008 5.449 -1.541 1 97 52 SER B N 1
ATOM 877 C CA . SER B 1 52 ? -9.328 5.953 -1.201 1 97 52 SER B CA 1
ATOM 878 C C . SER B 1 52 ? -9.453 6.223 0.294 1 97 52 SER B C 1
ATOM 880 O O . SER B 1 52 ? -10.078 7.203 0.705 1 97 52 SER B O 1
ATOM 882 N N . ILE B 1 53 ? -8.906 5.441 1.138 1 96.19 53 ILE B N 1
ATOM 883 C CA . ILE B 1 53 ? -8.945 5.605 2.588 1 96.19 53 ILE B CA 1
ATOM 884 C C . ILE B 1 53 ? -8.094 6.805 2.994 1 96.19 53 ILE B C 1
ATOM 886 O O . ILE B 1 53 ? -8.508 7.621 3.818 1 96.19 53 ILE B O 1
ATOM 890 N N . LEU B 1 54 ? -6.926 6.949 2.41 1 93.69 54 LEU B N 1
ATOM 891 C CA . LEU B 1 54 ? -6.02 8.039 2.748 1 93.69 54 LEU B CA 1
ATOM 892 C C . LEU B 1 54 ? -6.594 9.383 2.305 1 93.69 54 LEU B C 1
ATOM 894 O O . LEU B 1 54 ? -6.395 10.398 2.969 1 93.69 54 LEU B O 1
ATOM 898 N N . ARG B 1 55 ? -7.32 9.391 1.189 1 93.06 55 ARG B N 1
ATOM 899 C CA . ARG B 1 55 ? -7.934 10.609 0.691 1 93.06 55 ARG B CA 1
ATOM 900 C C . ARG B 1 55 ? -9.008 11.117 1.648 1 93.06 55 ARG B C 1
ATOM 902 O O . ARG B 1 55 ? -9.219 12.32 1.775 1 93.06 55 ARG B O 1
ATOM 909 N N . GLN B 1 56 ? -9.602 10.227 2.283 1 90.44 56 GLN B N 1
ATOM 910 C CA . GLN B 1 56 ? -10.617 10.609 3.262 1 90.44 56 GLN B CA 1
ATOM 911 C C . GLN B 1 56 ? -9.992 11.336 4.445 1 90.44 56 GLN B C 1
ATOM 913 O O . GLN B 1 56 ? -10.555 12.312 4.953 1 90.44 56 GLN B O 1
ATOM 918 N N . VAL B 1 57 ? -8.859 10.914 4.875 1 84.81 57 VAL B N 1
ATOM 919 C CA . VAL B 1 57 ? -8.227 11.5 6.043 1 84.81 57 VAL B CA 1
ATOM 920 C C . VAL B 1 57 ? -7.41 12.727 5.629 1 84.81 57 VAL B C 1
ATOM 922 O O . VAL B 1 57 ? -7.332 13.711 6.367 1 84.81 57 VAL B O 1
ATOM 925 N N . SER B 1 58 ? -6.734 12.625 4.559 1 74.38 58 SER B N 1
ATOM 926 C CA . SER B 1 58 ? -5.93 13.742 4.07 1 74.38 58 SER B CA 1
ATOM 927 C C . SER B 1 58 ? -6.789 14.969 3.814 1 74.38 58 SER B C 1
ATOM 929 O O . SER B 1 58 ? -6.348 16.094 4.035 1 74.38 58 SER B O 1
ATOM 931 N N . LEU B 1 59 ? -7.875 14.859 3.246 1 66.31 59 LEU B N 1
ATOM 932 C CA . LEU B 1 59 ? -8.789 15.961 2.994 1 66.31 59 LEU B CA 1
ATOM 933 C C . LEU B 1 59 ? -9.156 16.672 4.293 1 66.31 59 LEU B C 1
ATOM 935 O O . LEU B 1 59 ? -9.312 17.891 4.316 1 66.31 59 LEU B O 1
ATOM 939 N N . ASP B 1 60 ? -9.203 15.961 5.25 1 62.09 60 ASP B N 1
ATOM 940 C CA . ASP B 1 60 ? -9.547 16.547 6.543 1 62.09 60 ASP B CA 1
ATOM 941 C C . ASP B 1 60 ? -8.344 17.25 7.168 1 62.09 60 ASP B C 1
ATOM 943 O O . ASP B 1 60 ? -8.492 18.266 7.836 1 62.09 60 ASP B O 1
ATOM 947 N N . GLN B 1 61 ? -7.34 16.688 7.043 1 58.22 61 GLN B N 1
ATOM 948 C CA . GLN B 1 61 ? -6.188 17.188 7.793 1 58.22 61 GLN B CA 1
ATOM 949 C C . GLN B 1 61 ? -5.402 18.203 6.98 1 58.22 61 GLN B C 1
ATOM 951 O O . GLN B 1 61 ? -4.77 19.094 7.543 1 58.22 61 GLN B O 1
ATOM 956 N N . PHE B 1 62 ? -5.324 17.922 5.707 1 52.56 62 PHE B N 1
ATOM 957 C CA . PHE B 1 62 ? -4.617 18.922 4.902 1 52.56 62 PHE B CA 1
ATOM 958 C C . PHE B 1 62 ? -5.539 19.5 3.842 1 52.56 62 PHE B C 1
ATOM 960 O O . PHE B 1 62 ? -5.586 19.016 2.709 1 52.56 62 PHE B O 1
ATOM 967 N N . PRO B 1 63 ? -6.516 20.391 4.473 1 47.78 63 PRO B N 1
ATOM 968 C CA . PRO B 1 63 ? -7.289 21.094 3.445 1 47.78 63 PRO B CA 1
ATOM 969 C C . PRO B 1 63 ? -6.398 21.781 2.406 1 47.78 63 PRO B C 1
ATOM 971 O O . PRO B 1 63 ? -5.352 22.328 2.754 1 47.78 63 PRO B O 1
ATOM 974 N N . PHE B 1 64 ? -6.312 21.328 1.204 1 37 64 PHE B N 1
ATOM 975 C CA . PHE B 1 64 ? -5.66 22.109 0.17 1 37 64 PHE B CA 1
ATOM 976 C C . PHE B 1 64 ? -6.125 23.562 0.224 1 37 64 PHE B C 1
ATOM 978 O O . PHE B 1 64 ? -7.246 23.844 0.649 1 37 64 PHE B O 1
#

Sequence (128 aa):
MAAAAKQVQQQLLEDENDRFFVAVHVGAGYHAPSNEKALRSAMKRACLAAASILRQVSLDQFPFMAAAAKQVQQQLLEDENDRFFVAVHVGAGYHAPSNEKALRSAMKRACLAAASILRQVSLDQFPF

Nearest PDB structures (foldseek):
  4whn-assembly2_D  TM=5.209E-01  e=2.038E+00  Actinobacillus pleuropneumoniae
  7l20-assembly1_a  TM=5.560E-01  e=1.555E+00  Homo sapiens
  7a5k-assembly1_a3  TM=4.752E-01  e=1.780E+00  Homo sapiens
  8qru-assembly1_B  TM=3.000E-01  e=8.439E+00  Homo sapiens
  4whn-assembly2_D  TM=5.173E-01  e=2.621E+00  Actinobacillus pleuropneumoniae

Organism: Rosa chinensis (NCBI:txid74649)

Secondary structure (DSSP, 8-state):
------EEEEEEEE-TTSSEEEEEEEEE-S--GGGHHHHHHHHHHHHHHHHHHHHHHHHHHS--/------EEEEEEEE-TTSSEEEEEEEEE-S--GGGHHHHHHHHHHHHHHHHHHHHHHHHHHS--

Radius of gyration: 16.6 Å; Cα contacts (8 Å, |Δi|>4): 193; chains: 2; bounding box: 28×54×35 Å